Protein AF-A0A2N5GFF9-F1 (afdb_monomer_lite)

Secondary structure (DSSP, 8-state):
-HHHHHHHHHH-HHHHHHHHHHHHHHHHHHH-----THHHHHHHHHHHHHHHHTTTPPBPHHHHHHHHHHHHHHHHTT-HHHHHHHHHHHHTT-B----

Radius of gyration: 12.47 Å; chains: 1; bounding box: 37×24×24 Å

Foldseek 3Di:
DLLVLLVCCQPPVVPRVQVSLVVNLVCCVVPNDPPDDNSLVSLLNSLVVVCVVCVPAADEPVSLVSLLSVLVVSVVVVDPSSVVSNVCSVVSPRYPPPD

Sequence (99 aa):
MAVYISSLIYHFPDGFFEDGILIISNILKTKGSILSGNTVFYLEIAFQKHLMKNNNMFISKDLYKNYLFLLDELVLKGSCRSYYVREYLIKSKKISQAH

pLDDT: mean 86.3, std 11.03, range [35.78, 94.88]

Organism: NCBI:txid1403243

Structure (mmCIF, N/CA/C/O backbone):
data_AF-A0A2N5GFF9-F1
#
_entry.id   AF-A0A2N5GFF9-F1
#
loop_
_atom_site.group_PDB
_atom_site.id
_atom_site.type_symbol
_atom_site.label_atom_id
_atom_site.label_alt_id
_atom_site.label_comp_id
_atom_site.label_asym_id
_atom_site.label_entity_id
_atom_site.label_seq_id
_atom_site.pdbx_PDB_ins_code
_atom_site.Cartn_x
_atom_site.Cartn_y
_atom_site.Cartn_z
_atom_site.occupancy
_atom_site.B_iso_or_equiv
_atom_site.auth_seq_id
_atom_site.auth_comp_id
_atom_site.auth_asym_id
_atom_site.auth_atom_id
_atom_site.pdbx_PDB_model_num
ATOM 1 N N . MET A 1 1 ? 11.422 -9.802 -7.729 1.00 73.00 1 MET A N 1
ATOM 2 C CA . MET A 1 1 ? 10.042 -10.317 -7.559 1.00 73.00 1 MET A CA 1
ATOM 3 C C . MET A 1 1 ? 9.064 -9.202 -7.180 1.00 73.00 1 MET A C 1
ATOM 5 O O . MET A 1 1 ? 8.145 -8.978 -7.949 1.00 73.00 1 MET A O 1
ATOM 9 N N . ALA A 1 2 ? 9.295 -8.430 -6.107 1.00 81.06 2 ALA A N 1
ATOM 10 C CA . ALA A 1 2 ? 8.427 -7.299 -5.726 1.00 81.06 2 ALA A CA 1
ATOM 11 C C . ALA A 1 2 ? 8.264 -6.214 -6.817 1.00 81.06 2 ALA A C 1
ATOM 13 O O . ALA A 1 2 ? 7.156 -5.741 -7.052 1.00 81.06 2 ALA A O 1
ATOM 14 N N . VAL A 1 3 ? 9.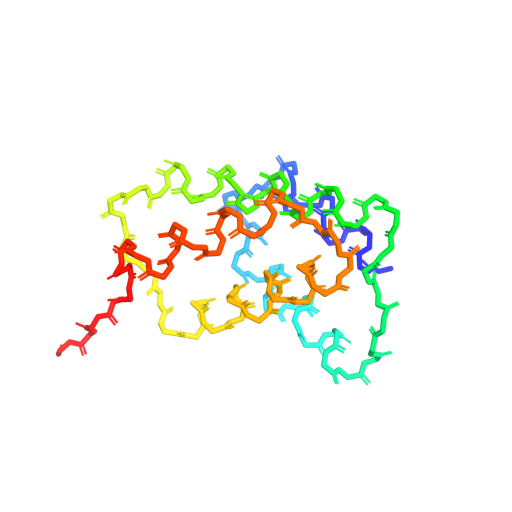339 -5.884 -7.545 1.00 84.44 3 VAL A N 1
ATOM 15 C CA . VAL A 1 3 ? 9.295 -4.943 -8.685 1.00 84.44 3 VAL A CA 1
ATOM 16 C C . VAL A 1 3 ? 8.332 -5.418 -9.784 1.00 84.44 3 VAL A C 1
ATOM 18 O O . VAL A 1 3 ? 7.543 -4.634 -10.293 1.00 84.44 3 VAL A O 1
ATOM 21 N N . TYR A 1 4 ? 8.352 -6.710 -10.126 1.00 88.31 4 TYR A N 1
ATOM 22 C CA . TYR A 1 4 ? 7.479 -7.263 -11.167 1.00 88.31 4 TYR A CA 1
ATOM 23 C C . TYR A 1 4 ? 6.009 -7.224 -10.748 1.00 88.31 4 TYR A C 1
ATOM 25 O O . TYR A 1 4 ? 5.162 -6.786 -11.517 1.00 88.31 4 TYR A O 1
ATOM 33 N N . ILE A 1 5 ? 5.712 -7.621 -9.508 1.00 89.38 5 ILE A N 1
ATOM 34 C CA . ILE A 1 5 ? 4.337 -7.621 -8.996 1.00 89.38 5 ILE A CA 1
ATOM 35 C C . ILE A 1 5 ? 3.812 -6.186 -8.897 1.00 89.38 5 ILE A C 1
ATOM 37 O O . ILE A 1 5 ? 2.720 -5.904 -9.370 1.00 89.38 5 ILE A O 1
ATOM 41 N N . SER A 1 6 ? 4.602 -5.251 -8.361 1.00 89.25 6 SER A N 1
ATOM 42 C CA . SER A 1 6 ? 4.200 -3.838 -8.290 1.00 89.25 6 SER A CA 1
ATOM 43 C C . SER A 1 6 ? 3.983 -3.218 -9.676 1.00 89.25 6 SER A C 1
ATOM 45 O O . SER A 1 6 ? 3.027 -2.469 -9.857 1.00 89.25 6 SER A O 1
ATOM 47 N N . SER A 1 7 ? 4.787 -3.590 -10.676 1.00 91.88 7 SER A N 1
ATOM 48 C CA . SER A 1 7 ? 4.570 -3.192 -12.071 1.00 91.88 7 SER A CA 1
ATOM 49 C C . SER A 1 7 ? 3.257 -3.750 -12.642 1.00 91.88 7 SER A C 1
ATOM 51 O O . SER A 1 7 ? 2.507 -3.007 -13.276 1.00 91.88 7 SER A O 1
ATOM 53 N N . LEU A 1 8 ? 2.916 -5.015 -12.362 1.00 92.50 8 LEU A N 1
ATOM 54 C CA . LEU A 1 8 ? 1.630 -5.599 -12.766 1.00 92.50 8 LEU A CA 1
ATOM 55 C C . LEU A 1 8 ? 0.446 -4.876 -12.119 1.00 92.50 8 LEU A C 1
ATOM 57 O O . LEU A 1 8 ? -0.492 -4.511 -12.820 1.00 92.50 8 LEU A O 1
ATOM 61 N N . ILE A 1 9 ? 0.519 -4.598 -10.814 1.00 92.44 9 ILE A N 1
ATOM 62 C CA . ILE A 1 9 ? -0.501 -3.818 -10.096 1.00 92.44 9 ILE A CA 1
ATOM 63 C C . ILE A 1 9 ? -0.654 -2.423 -10.730 1.00 92.44 9 ILE A C 1
ATOM 65 O O . ILE A 1 9 ? -1.765 -1.912 -10.861 1.00 92.44 9 ILE A O 1
ATOM 69 N N . TYR A 1 10 ? 0.454 -1.798 -11.136 1.00 93.38 10 TYR A N 1
ATOM 70 C CA . TYR A 1 10 ? 0.453 -0.472 -11.750 1.00 93.38 10 TYR A CA 1
ATOM 71 C C . TYR A 1 10 ? -0.198 -0.448 -13.141 1.00 93.38 10 TYR A C 1
ATOM 73 O O . TYR A 1 10 ? -0.977 0.466 -13.431 1.00 93.38 10 TYR A O 1
ATOM 81 N N . HIS A 1 11 ? 0.137 -1.412 -14.003 1.00 92.00 11 HIS A N 1
ATOM 82 C CA . HIS A 1 11 ? -0.337 -1.450 -15.391 1.00 92.00 11 HIS A CA 1
ATOM 83 C C . HIS A 1 11 ? -1.716 -2.104 -15.539 1.00 92.00 11 HIS A C 1
ATOM 85 O O . HIS A 1 11 ? -2.495 -1.673 -16.387 1.00 92.00 11 HIS A O 1
ATOM 91 N N . PHE A 1 12 ? -2.035 -3.097 -14.707 1.00 91.06 12 PHE A N 1
ATOM 92 C CA . PHE A 1 12 ? -3.245 -3.919 -14.805 1.00 91.06 12 PHE A CA 1
ATOM 93 C C . PHE A 1 12 ? -3.978 -4.023 -13.452 1.00 91.06 12 PHE A C 1
ATOM 95 O O . PHE A 1 12 ? -4.147 -5.121 -12.913 1.00 91.06 12 PHE A O 1
ATOM 102 N N . PRO A 1 13 ? -4.434 -2.896 -12.874 1.00 86.50 13 PRO A N 1
ATOM 103 C CA . PRO A 1 13 ? -4.998 -2.880 -11.525 1.00 86.50 13 PRO A CA 1
ATOM 104 C C . PRO A 1 13 ? -6.265 -3.736 -11.386 1.00 86.50 13 PRO A C 1
ATOM 106 O O . PRO A 1 13 ? -6.444 -4.385 -10.363 1.00 86.50 13 PRO A O 1
ATOM 109 N N . ASP A 1 14 ? -7.111 -3.800 -12.414 1.00 85.38 14 ASP A N 1
ATOM 110 C CA . ASP A 1 14 ? -8.426 -4.452 -12.325 1.00 85.38 14 ASP A CA 1
ATOM 111 C C . ASP A 1 14 ? -8.362 -5.969 -12.101 1.00 85.38 14 ASP A C 1
ATOM 113 O O . ASP A 1 14 ? -9.313 -6.542 -11.581 1.00 85.38 14 ASP A O 1
ATOM 117 N N . GLY A 1 15 ? -7.248 -6.611 -12.466 1.00 85.19 15 GLY A N 1
ATOM 118 C CA . GLY A 1 15 ? -7.048 -8.051 -12.270 1.00 85.19 15 GLY A CA 1
ATOM 119 C C . GLY A 1 15 ? -6.012 -8.413 -11.209 1.00 85.19 15 GLY A C 1
ATOM 120 O O . GLY A 1 15 ? -6.025 -9.532 -10.716 1.00 85.19 15 GLY A O 1
ATOM 121 N N . PHE A 1 16 ? -5.103 -7.496 -10.858 1.00 89.06 16 PHE A N 1
ATOM 122 C CA . PHE A 1 16 ? -3.929 -7.830 -10.041 1.00 89.06 16 PHE A CA 1
ATOM 123 C C . PHE A 1 16 ? -3.830 -7.056 -8.729 1.00 89.06 16 PHE A C 1
ATOM 125 O O . PHE A 1 16 ? -2.923 -7.329 -7.945 1.00 89.06 16 PHE A O 1
ATOM 132 N N . PHE A 1 17 ? -4.707 -6.083 -8.469 1.00 89.75 17 PHE A N 1
ATOM 133 C CA . PHE A 1 17 ? -4.547 -5.215 -7.304 1.00 89.75 17 PHE A CA 1
ATOM 134 C C . PHE A 1 17 ? -4.702 -5.957 -5.975 1.00 89.75 17 PHE A C 1
ATOM 136 O O . PHE A 1 17 ? -3.822 -5.847 -5.121 1.00 89.75 17 PHE A O 1
ATOM 143 N N . GLU A 1 18 ? -5.778 -6.726 -5.799 1.00 90.38 18 GLU A N 1
ATOM 144 C CA . GLU A 1 18 ? -6.053 -7.405 -4.526 1.00 90.38 18 GLU A CA 1
ATOM 145 C C . GLU A 1 18 ? -5.001 -8.478 -4.215 1.00 90.38 18 GLU A C 1
ATOM 147 O O . GLU A 1 18 ? -4.315 -8.403 -3.189 1.00 90.38 18 GLU A O 1
ATOM 152 N N . ASP A 1 19 ? -4.802 -9.416 -5.143 1.00 91.44 19 ASP A N 1
ATOM 153 C CA . ASP A 1 19 ? -3.813 -10.490 -5.009 1.00 91.44 19 ASP A CA 1
ATOM 154 C C . ASP A 1 19 ? -2.390 -9.938 -4.920 1.00 91.44 19 ASP A C 1
ATOM 156 O O . ASP A 1 19 ? -1.577 -10.383 -4.107 1.00 91.44 19 ASP A O 1
ATOM 160 N N . GLY A 1 20 ? -2.080 -8.918 -5.719 1.00 92.25 20 GLY A N 1
ATOM 161 C CA . GLY A 1 20 ? -0.775 -8.276 -5.722 1.00 92.25 20 GLY A CA 1
ATOM 162 C C . GLY A 1 20 ? -0.451 -7.614 -4.384 1.00 92.25 20 GLY A C 1
ATOM 163 O O . GLY A 1 20 ? 0.659 -7.789 -3.874 1.00 92.25 20 GLY A O 1
ATOM 164 N N . ILE A 1 21 ? -1.408 -6.906 -3.772 1.00 92.56 21 ILE A N 1
ATOM 165 C CA . ILE A 1 21 ? -1.254 -6.345 -2.421 1.00 92.56 21 ILE A CA 1
ATOM 166 C C . ILE A 1 21 ? -1.031 -7.448 -1.398 1.00 92.56 21 ILE A C 1
ATOM 168 O O . ILE A 1 21 ? -0.129 -7.333 -0.563 1.00 92.56 21 ILE A O 1
ATOM 172 N N . LEU A 1 22 ? -1.823 -8.519 -1.456 1.00 93.25 22 LEU A N 1
ATOM 173 C CA . LEU A 1 22 ? -1.685 -9.637 -0.532 1.00 93.25 22 LEU A CA 1
ATOM 174 C C . LEU A 1 22 ? -0.279 -10.242 -0.628 1.00 93.25 22 LEU A C 1
ATOM 176 O O . LEU A 1 22 ? 0.413 -10.346 0.387 1.00 93.25 22 LEU A O 1
ATOM 180 N N . ILE A 1 23 ? 0.185 -10.548 -1.841 1.00 92.81 23 ILE A N 1
ATOM 181 C CA . ILE A 1 23 ? 1.507 -11.134 -2.074 1.00 92.81 23 ILE A CA 1
ATOM 182 C C . ILE A 1 23 ? 2.616 -10.184 -1.610 1.00 92.81 23 ILE A C 1
ATOM 184 O O . ILE A 1 23 ? 3.503 -10.604 -0.867 1.00 92.81 23 ILE A O 1
ATOM 188 N N . ILE A 1 24 ? 2.577 -8.905 -1.995 1.00 92.94 24 ILE A N 1
ATOM 189 C CA . ILE A 1 24 ? 3.614 -7.935 -1.606 1.0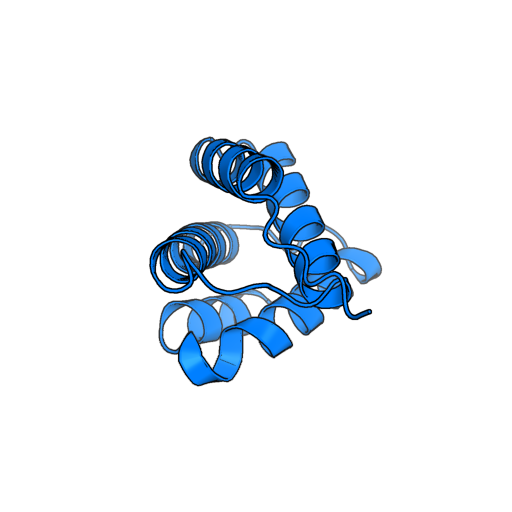0 92.94 24 ILE A CA 1
ATOM 190 C C . ILE A 1 24 ? 3.635 -7.741 -0.091 1.00 92.94 24 ILE A C 1
ATOM 192 O O . ILE A 1 24 ? 4.715 -7.741 0.497 1.00 92.94 24 ILE A O 1
ATOM 196 N N . SER A 1 25 ? 2.472 -7.634 0.556 1.00 93.12 25 SER A N 1
ATOM 197 C CA . SER A 1 25 ? 2.391 -7.510 2.015 1.00 93.12 25 SER A CA 1
ATOM 198 C C . SER A 1 25 ? 2.991 -8.726 2.719 1.00 93.12 25 SER A C 1
ATOM 200 O O . SER A 1 25 ? 3.729 -8.566 3.689 1.00 93.12 25 SER A O 1
ATOM 202 N N . ASN A 1 26 ? 2.754 -9.934 2.204 1.00 92.19 26 ASN A N 1
ATOM 203 C CA . ASN A 1 26 ? 3.309 -11.154 2.774 1.00 92.19 26 ASN A CA 1
ATOM 204 C C . ASN A 1 26 ? 4.830 -11.235 2.569 1.00 92.19 26 ASN A C 1
ATOM 206 O O . ASN A 1 26 ? 5.573 -11.570 3.492 1.00 92.19 26 ASN A O 1
ATOM 210 N N . ILE A 1 27 ? 5.323 -10.863 1.383 1.00 90.56 27 ILE A N 1
ATOM 211 C CA . ILE A 1 27 ? 6.765 -10.800 1.114 1.00 90.56 27 ILE A CA 1
ATOM 212 C C . ILE A 1 27 ? 7.436 -9.769 2.029 1.00 90.56 27 ILE A C 1
ATOM 214 O O . ILE A 1 27 ? 8.489 -10.062 2.586 1.00 90.56 27 ILE A O 1
ATOM 218 N N . LEU A 1 28 ? 6.842 -8.589 2.214 1.00 90.06 28 LEU A N 1
ATOM 219 C CA . LEU A 1 28 ? 7.398 -7.542 3.074 1.00 90.06 28 LEU A CA 1
ATOM 220 C C . LEU A 1 28 ? 7.455 -7.988 4.542 1.00 90.06 28 LEU A C 1
ATOM 222 O O . LEU A 1 28 ? 8.492 -7.832 5.180 1.00 90.06 28 LEU A O 1
ATOM 226 N N . LYS A 1 29 ? 6.390 -8.623 5.051 1.00 89.88 29 LYS A N 1
ATOM 227 C CA . LYS A 1 29 ? 6.340 -9.174 6.420 1.00 89.88 29 LYS A CA 1
ATOM 228 C C . LYS A 1 29 ? 7.370 -10.282 6.661 1.00 89.88 29 LYS A C 1
ATOM 230 O O . LYS A 1 29 ? 7.870 -10.409 7.770 1.00 89.88 29 LYS A O 1
ATOM 235 N N . THR A 1 30 ? 7.675 -11.090 5.643 1.00 88.50 30 THR A N 1
ATOM 236 C CA . THR A 1 30 ? 8.578 -12.250 5.774 1.00 88.50 30 THR A CA 1
ATOM 237 C C . THR A 1 30 ? 10.038 -11.930 5.470 1.00 88.50 30 THR A C 1
ATOM 239 O O . THR A 1 30 ? 10.927 -12.474 6.119 1.00 88.50 30 THR A O 1
ATOM 242 N N . LYS A 1 31 ? 10.307 -11.076 4.476 1.00 81.88 31 LYS A N 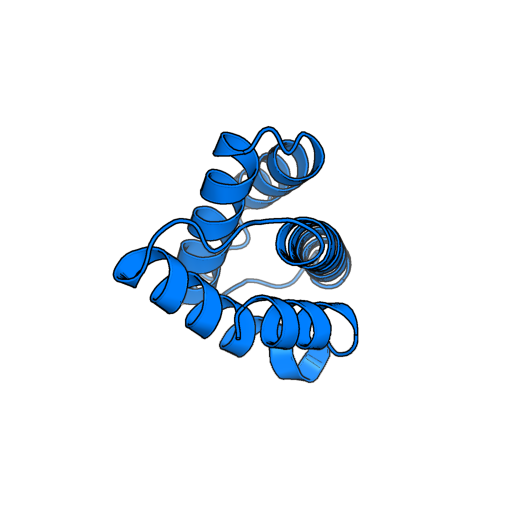1
ATOM 243 C CA . LYS A 1 31 ? 11.660 -10.790 3.966 1.00 81.88 31 LYS A CA 1
ATOM 244 C C . LYS A 1 31 ? 12.168 -9.382 4.291 1.00 81.88 31 LYS A C 1
ATOM 246 O O . LYS A 1 31 ? 13.333 -9.098 4.025 1.00 81.88 31 LYS A O 1
ATOM 251 N N . GLY A 1 32 ? 11.338 -8.496 4.842 1.00 76.75 32 GLY A N 1
ATOM 252 C CA . GLY A 1 32 ? 11.718 -7.109 5.115 1.00 76.75 32 GLY A CA 1
ATOM 253 C C . GLY A 1 32 ? 11.878 -6.265 3.843 1.00 76.75 32 GLY A C 1
ATOM 254 O O . GLY A 1 32 ? 11.192 -6.497 2.850 1.00 76.75 32 GLY A O 1
ATOM 255 N N . SER A 1 33 ? 12.764 -5.258 3.888 1.00 69.19 33 SER A N 1
ATOM 256 C CA . SER A 1 33 ? 12.852 -4.093 2.979 1.00 69.19 33 SER A CA 1
ATOM 257 C C . SER A 1 33 ? 12.931 -4.404 1.468 1.00 69.19 33 SER A C 1
ATOM 259 O O . SER A 1 33 ? 13.972 -4.238 0.836 1.00 69.19 33 SER A O 1
ATOM 261 N N . ILE A 1 34 ? 11.795 -4.746 0.860 1.00 77.44 34 ILE A N 1
ATOM 262 C CA . ILE A 1 34 ? 11.598 -4.858 -0.598 1.00 77.44 34 ILE A CA 1
ATOM 263 C C . ILE A 1 34 ? 11.111 -3.553 -1.249 1.00 77.44 34 ILE A C 1
ATOM 265 O O . ILE A 1 34 ? 11.005 -3.470 -2.473 1.00 77.44 34 ILE A O 1
ATOM 269 N N . LEU A 1 35 ? 10.805 -2.536 -0.441 1.00 79.62 35 LEU A N 1
ATOM 270 C CA . LEU A 1 35 ? 10.346 -1.228 -0.900 1.00 79.62 35 LEU A CA 1
ATOM 271 C C . LEU A 1 35 ? 11.544 -0.359 -1.296 1.00 79.62 35 LEU A C 1
ATOM 273 O O . LEU A 1 35 ? 12.070 0.410 -0.491 1.00 79.62 35 LEU A O 1
ATOM 277 N N . SER A 1 36 ? 11.991 -0.509 -2.541 1.00 80.94 36 SER A N 1
ATOM 278 C CA . SER A 1 36 ? 13.041 0.318 -3.137 1.00 80.94 36 SER A CA 1
ATOM 279 C C . SER A 1 36 ? 12.772 0.622 -4.613 1.00 80.94 36 SER A C 1
ATOM 281 O O . SER A 1 36 ? 12.067 -0.123 -5.309 1.00 80.94 36 SER A O 1
ATOM 283 N N . GLY A 1 37 ? 13.340 1.740 -5.079 1.00 83.75 37 GLY A N 1
ATOM 284 C CA . GLY A 1 37 ? 13.296 2.183 -6.472 1.00 83.75 37 GLY A CA 1
ATOM 285 C C . GLY A 1 37 ? 11.881 2.189 -7.053 1.00 83.75 37 GLY A C 1
ATOM 286 O O . GLY A 1 37 ? 10.939 2.694 -6.441 1.00 83.75 37 GLY A O 1
ATOM 287 N N . ASN A 1 38 ? 11.727 1.564 -8.221 1.00 88.00 38 ASN A N 1
ATOM 288 C CA . ASN A 1 38 ? 10.467 1.536 -8.965 1.00 88.00 38 ASN A CA 1
ATOM 289 C C . ASN A 1 38 ? 9.315 0.860 -8.205 1.00 88.00 38 ASN A C 1
ATOM 291 O O . ASN A 1 38 ? 8.163 1.189 -8.459 1.00 88.00 38 ASN A O 1
ATOM 295 N N . THR A 1 39 ? 9.595 -0.038 -7.251 1.00 89.12 39 THR A N 1
ATOM 296 C CA . THR A 1 39 ? 8.547 -0.710 -6.459 1.00 89.12 39 THR A CA 1
ATOM 297 C C . THR A 1 39 ? 7.718 0.298 -5.668 1.00 89.12 39 THR A C 1
ATOM 299 O O . THR A 1 39 ? 6.494 0.211 -5.649 1.00 89.12 39 THR A O 1
ATOM 302 N N . VAL A 1 40 ? 8.390 1.270 -5.041 1.00 91.06 40 VAL A N 1
ATOM 303 C CA . VAL A 1 40 ? 7.751 2.342 -4.262 1.00 91.06 40 VAL A CA 1
ATOM 304 C C . VAL A 1 40 ? 6.868 3.173 -5.182 1.00 91.06 40 VAL A C 1
ATOM 306 O O . VAL A 1 40 ? 5.672 3.298 -4.939 1.00 91.06 40 VAL A O 1
ATOM 309 N N . PHE A 1 41 ? 7.440 3.642 -6.292 1.00 91.44 41 PHE A N 1
ATOM 310 C CA . PHE A 1 41 ? 6.728 4.448 -7.277 1.00 91.44 41 PHE A CA 1
ATOM 311 C C . PHE A 1 41 ? 5.488 3.731 -7.837 1.00 91.44 41 PHE A C 1
ATOM 313 O O . PHE A 1 41 ? 4.398 4.299 -7.883 1.00 91.44 41 PHE A O 1
ATOM 320 N N . TYR A 1 42 ? 5.619 2.465 -8.236 1.00 93.69 42 TYR A N 1
ATOM 321 C CA . TYR A 1 42 ? 4.498 1.707 -8.786 1.00 93.69 42 TYR A CA 1
ATOM 322 C C . TYR A 1 42 ? 3.369 1.525 -7.771 1.00 93.69 42 TYR A C 1
ATOM 324 O O . TYR A 1 42 ? 2.205 1.728 -8.125 1.00 93.69 42 TYR A O 1
ATOM 332 N N . LEU A 1 43 ? 3.698 1.211 -6.515 1.00 93.25 43 LEU A N 1
ATOM 333 C CA . LEU A 1 43 ? 2.703 1.055 -5.454 1.00 93.25 43 LEU A CA 1
ATOM 334 C C . LEU A 1 43 ? 2.004 2.373 -5.127 1.00 93.25 43 LEU A C 1
ATOM 336 O O . LEU A 1 43 ? 0.779 2.407 -5.077 1.00 93.25 43 LEU A O 1
ATOM 340 N N . GLU A 1 44 ? 2.746 3.469 -4.989 1.00 92.88 44 GLU A N 1
ATOM 341 C CA . GLU A 1 44 ? 2.185 4.801 -4.735 1.00 92.88 44 GLU A CA 1
ATOM 342 C C . GLU A 1 44 ? 1.138 5.210 -5.776 1.00 92.88 44 GLU A C 1
ATOM 344 O O . GLU A 1 44 ? 0.057 5.712 -5.443 1.00 92.88 44 GLU A O 1
ATOM 349 N N . 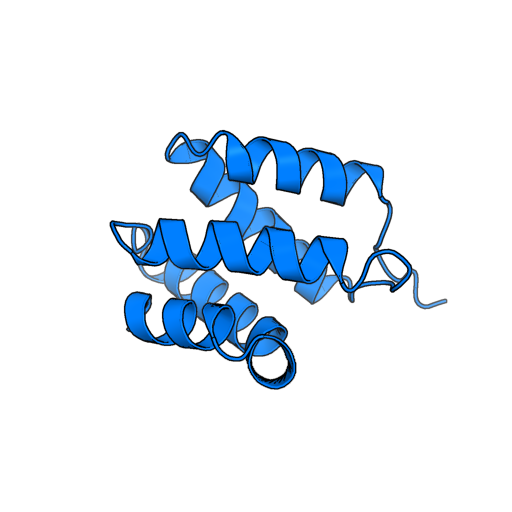ILE A 1 45 ? 1.459 5.019 -7.058 1.00 92.94 45 ILE A N 1
ATOM 350 C CA . ILE A 1 45 ? 0.546 5.384 -8.138 1.00 92.94 45 ILE A CA 1
ATOM 351 C C . ILE A 1 45 ? -0.639 4.423 -8.184 1.00 92.94 45 ILE A C 1
ATOM 353 O O . ILE A 1 45 ? -1.776 4.880 -8.328 1.00 92.94 45 ILE A O 1
ATOM 357 N N . ALA A 1 46 ? -0.398 3.118 -8.056 1.00 92.75 46 ALA A N 1
ATOM 358 C CA . ALA A 1 46 ? -1.459 2.123 -8.080 1.00 92.75 46 ALA A CA 1
ATOM 359 C C . ALA A 1 46 ? -2.464 2.331 -6.944 1.00 92.75 46 ALA A C 1
ATOM 361 O O . ALA A 1 46 ? -3.670 2.320 -7.179 1.00 92.75 46 ALA A O 1
ATOM 362 N N . PHE A 1 47 ? -1.973 2.580 -5.731 1.00 92.62 47 PHE A N 1
ATOM 363 C CA . PHE A 1 47 ? -2.793 2.837 -4.555 1.00 92.62 47 PHE A CA 1
ATOM 364 C C . PHE A 1 47 ? -3.688 4.054 -4.757 1.00 92.62 47 PHE A C 1
ATOM 366 O O . PHE A 1 47 ? -4.915 3.953 -4.659 1.00 92.62 47 PHE A O 1
ATOM 373 N N . GLN A 1 48 ? -3.108 5.185 -5.158 1.00 92.06 48 GLN A N 1
ATOM 374 C CA . GLN A 1 48 ? -3.913 6.366 -5.439 1.00 92.06 48 GLN A CA 1
ATOM 375 C C . GLN A 1 48 ? -4.968 6.103 -6.524 1.00 92.06 48 GLN A C 1
ATOM 377 O O . GLN A 1 48 ? -6.134 6.446 -6.328 1.00 92.06 48 GLN A O 1
ATOM 382 N N . LYS A 1 49 ? -4.589 5.474 -7.645 1.00 90.06 49 LYS A N 1
ATOM 383 C CA . LYS A 1 49 ? -5.520 5.171 -8.745 1.00 90.06 49 LYS A CA 1
ATOM 384 C C . LYS A 1 49 ? -6.672 4.284 -8.282 1.00 90.06 49 LYS A C 1
ATOM 386 O O . LYS A 1 49 ? -7.826 4.602 -8.556 1.00 90.06 49 LYS A O 1
ATOM 391 N N . HIS A 1 50 ? -6.372 3.209 -7.558 1.00 89.62 50 HIS A N 1
ATOM 392 C CA . HIS A 1 50 ? -7.385 2.290 -7.052 1.00 89.62 50 HIS A CA 1
ATOM 393 C C . HIS A 1 50 ? -8.349 2.990 -6.091 1.00 89.62 50 HIS A C 1
ATOM 395 O O . HIS A 1 50 ? -9.562 2.844 -6.208 1.00 89.62 50 HIS A O 1
ATOM 401 N N . LEU A 1 51 ? -7.828 3.798 -5.165 1.00 86.94 51 LEU A N 1
ATOM 402 C CA . LEU A 1 51 ? -8.644 4.511 -4.183 1.00 86.94 51 LEU A CA 1
ATOM 403 C C . LEU A 1 51 ? -9.586 5.534 -4.835 1.00 86.94 51 LEU A C 1
ATOM 405 O O . LEU A 1 51 ? -10.733 5.658 -4.402 1.00 86.94 51 LEU A O 1
ATOM 409 N N . MET A 1 52 ? -9.101 6.238 -5.864 1.00 85.69 52 MET A N 1
ATOM 410 C CA . MET A 1 52 ? -9.884 7.199 -6.646 1.00 85.69 52 MET A CA 1
ATOM 411 C C . MET A 1 52 ? -10.937 6.507 -7.518 1.00 85.69 52 MET A C 1
ATOM 413 O O . MET A 1 52 ? -12.064 6.987 -7.589 1.00 85.69 52 MET A O 1
ATOM 417 N N . LYS A 1 53 ? -10.595 5.380 -8.159 1.00 85.31 53 LYS A N 1
ATOM 418 C CA . LYS A 1 53 ? -11.532 4.601 -8.986 1.00 85.31 53 LYS A CA 1
ATOM 419 C C . LYS A 1 53 ? -12.653 4.000 -8.138 1.00 85.31 53 LYS A C 1
ATOM 421 O O . LYS A 1 53 ? -13.826 4.139 -8.466 1.00 85.31 53 LYS A O 1
ATOM 426 N N . ASN A 1 54 ? -12.296 3.404 -7.007 1.00 78.81 54 ASN A N 1
ATOM 427 C CA . ASN A 1 54 ? -13.222 2.701 -6.125 1.00 78.81 54 ASN A CA 1
ATOM 428 C C . ASN A 1 54 ? -13.724 3.630 -5.018 1.00 78.81 54 ASN A C 1
ATOM 430 O O . ASN A 1 54 ? -13.707 3.277 -3.835 1.00 78.81 54 ASN A O 1
ATOM 434 N N . ASN A 1 55 ? -14.112 4.866 -5.369 1.00 70.62 55 ASN A N 1
ATOM 435 C CA . ASN A 1 55 ? -14.383 5.864 -4.341 1.00 70.62 55 ASN A CA 1
ATOM 436 C C . ASN A 1 55 ? -15.590 5.520 -3.454 1.00 70.62 55 ASN A C 1
ATOM 438 O O . ASN A 1 55 ? -15.557 5.740 -2.248 1.00 70.62 55 ASN A O 1
ATOM 442 N N . ASN A 1 56 ? -16.600 4.890 -4.050 1.00 68.31 56 ASN A N 1
ATOM 443 C CA . ASN A 1 56 ? -17.862 4.552 -3.392 1.00 68.31 56 ASN A CA 1
ATOM 444 C C . ASN A 1 56 ? -17.980 3.060 -3.046 1.00 68.31 56 ASN A C 1
ATOM 446 O O . ASN A 1 56 ? -19.042 2.618 -2.617 1.00 68.31 56 ASN A O 1
ATOM 450 N N . MET A 1 57 ? -16.922 2.272 -3.262 1.00 78.31 57 MET A N 1
ATOM 451 C CA . MET A 1 57 ? -16.937 0.835 -2.989 1.00 78.31 57 MET A CA 1
ATOM 452 C C . MET A 1 57 ? -16.295 0.525 -1.642 1.00 78.31 57 MET A C 1
ATOM 454 O O . MET A 1 57 ? -15.254 1.082 -1.281 1.00 78.31 57 MET A O 1
ATOM 458 N N . PHE A 1 58 ? -16.916 -0.406 -0.924 1.00 81.50 58 PHE A N 1
ATOM 459 C CA . PHE A 1 58 ? -16.338 -0.979 0.277 1.00 81.50 58 PHE A CA 1
ATOM 460 C C . PHE A 1 58 ? -15.249 -1.991 -0.081 1.00 81.50 58 PHE A C 1
ATOM 462 O O . PHE A 1 58 ? -15.362 -2.751 -1.039 1.00 81.50 58 PHE A O 1
ATOM 469 N N . ILE A 1 59 ? -14.197 -1.996 0.725 1.00 84.56 59 ILE A N 1
ATOM 470 C CA . ILE A 1 59 ? -13.061 -2.903 0.653 1.00 84.56 59 ILE A CA 1
ATOM 471 C C . ILE A 1 59 ? -13.229 -3.956 1.754 1.00 84.56 59 ILE A C 1
ATOM 473 O O . ILE A 1 59 ? -13.672 -3.645 2.867 1.00 84.56 59 ILE A O 1
ATOM 477 N N . SER A 1 60 ? -12.874 -5.209 1.463 1.00 86.25 60 SER A N 1
ATOM 478 C CA . SER A 1 60 ? -12.869 -6.272 2.471 1.00 86.25 60 SER A CA 1
ATOM 479 C C . SER A 1 60 ? -11.913 -5.929 3.621 1.00 86.25 60 SER A C 1
ATOM 481 O O . SER A 1 60 ? -10.903 -5.243 3.446 1.00 86.25 60 SER A O 1
ATOM 483 N N . LYS A 1 61 ? -12.212 -6.409 4.832 1.00 87.06 61 LYS A N 1
ATOM 484 C CA . LYS A 1 61 ? -11.398 -6.111 6.022 1.00 87.06 61 LYS A CA 1
ATOM 485 C C . LYS A 1 61 ? -9.938 -6.549 5.857 1.00 87.06 61 LYS A C 1
ATOM 487 O O . LYS A 1 61 ? -9.037 -5.852 6.321 1.00 87.06 61 LYS A O 1
ATOM 492 N N . ASP A 1 62 ? -9.702 -7.677 5.194 1.00 87.88 62 ASP A N 1
ATOM 493 C CA . ASP A 1 62 ? -8.354 -8.207 4.989 1.00 87.88 62 ASP A CA 1
ATOM 494 C C . ASP A 1 62 ? -7.579 -7.421 3.934 1.00 87.88 62 ASP A C 1
ATOM 496 O O . ASP A 1 62 ? -6.413 -7.081 4.161 1.00 87.88 62 ASP A O 1
ATOM 500 N N . LEU A 1 63 ? -8.234 -7.033 2.834 1.00 88.50 63 LEU A N 1
ATOM 501 C CA . LEU A 1 63 ? -7.614 -6.155 1.847 1.00 88.50 63 LEU A CA 1
ATOM 502 C C . LEU A 1 63 ? -7.296 -4.791 2.467 1.00 88.50 63 LEU A C 1
ATOM 504 O O . LEU A 1 63 ? -6.187 -4.294 2.293 1.00 88.50 63 LEU A O 1
ATOM 508 N N . TYR A 1 64 ? -8.209 -4.231 3.268 1.00 90.88 64 TYR A N 1
ATOM 509 C CA . TYR A 1 64 ? -7.981 -2.978 3.991 1.00 90.88 64 TYR A CA 1
ATOM 510 C C . TYR A 1 64 ? -6.740 -3.057 4.889 1.00 90.88 64 TYR A C 1
ATOM 512 O O . TYR A 1 64 ? -5.905 -2.158 4.856 1.00 90.88 64 TYR A O 1
ATOM 520 N N . LYS A 1 65 ? -6.578 -4.139 5.663 1.00 92.31 65 LYS A N 1
ATOM 521 C CA . LYS A 1 65 ? -5.411 -4.325 6.542 1.00 92.31 65 LYS A CA 1
ATOM 522 C C . LYS A 1 65 ? -4.100 -4.394 5.765 1.00 92.31 65 LYS A C 1
ATOM 524 O O . LYS A 1 65 ? -3.130 -3.755 6.161 1.00 92.31 65 LYS A O 1
ATOM 529 N N . ASN A 1 66 ? -4.054 -5.173 4.684 1.00 93.06 66 ASN A N 1
ATOM 530 C CA . ASN A 1 66 ? -2.835 -5.302 3.882 1.00 93.06 66 ASN A CA 1
ATOM 531 C C . ASN A 1 66 ? -2.507 -4.003 3.147 1.00 93.06 66 ASN A C 1
ATOM 533 O O . ASN A 1 66 ? -1.343 -3.619 3.069 1.00 93.06 66 ASN A O 1
ATOM 537 N N . TYR A 1 67 ? -3.529 -3.299 2.670 1.00 92.19 67 TYR A N 1
ATOM 538 C CA . TYR A 1 67 ? -3.378 -1.999 2.040 1.00 92.19 67 TYR A CA 1
ATOM 539 C C . TYR A 1 67 ? -2.844 -0.961 3.042 1.00 92.19 67 TYR A C 1
ATOM 541 O O . TYR A 1 67 ? -1.832 -0.312 2.778 1.00 92.19 67 TYR A O 1
ATOM 549 N N . LEU A 1 68 ? -3.450 -0.860 4.228 1.00 93.56 68 LEU A N 1
ATOM 550 C CA . LEU A 1 68 ? -2.997 0.053 5.276 1.00 93.56 68 LEU A CA 1
ATOM 551 C C . LEU A 1 68 ? -1.546 -0.230 5.688 1.00 93.56 68 LEU A C 1
ATOM 553 O O . LEU A 1 68 ? -0.734 0.688 5.713 1.00 93.56 68 LEU A O 1
ATOM 557 N N . PHE A 1 69 ? 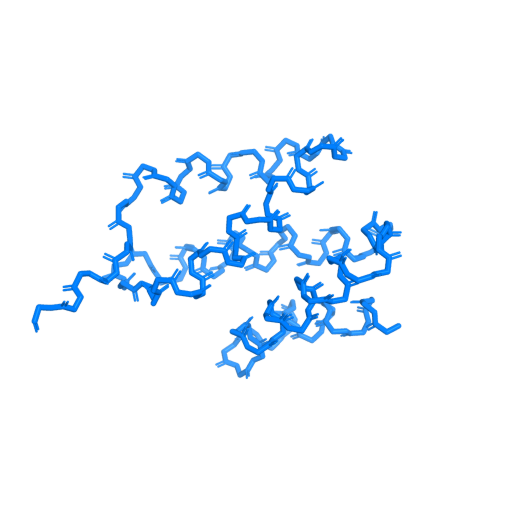-1.207 -1.504 5.903 1.00 94.62 69 PHE A N 1
ATOM 558 C CA . PHE A 1 69 ? 0.156 -1.931 6.217 1.00 94.62 69 PHE A CA 1
ATOM 559 C C . PHE A 1 69 ? 1.170 -1.474 5.158 1.00 94.62 69 PHE A C 1
ATOM 561 O O . PHE A 1 69 ? 2.201 -0.903 5.497 1.00 94.62 69 PHE A O 1
ATOM 568 N N . LEU A 1 70 ? 0.878 -1.677 3.869 1.00 94.06 70 LEU A N 1
ATOM 569 C CA . LEU A 1 70 ? 1.785 -1.252 2.800 1.00 94.06 70 LEU A CA 1
ATOM 570 C C . LEU A 1 70 ? 1.922 0.272 2.720 1.00 94.06 70 LEU A C 1
ATOM 572 O O . LEU A 1 70 ? 3.012 0.768 2.444 1.00 94.06 70 LEU A O 1
ATOM 576 N N . LEU A 1 71 ? 0.844 1.019 2.964 1.00 94.50 71 LEU A N 1
ATOM 577 C CA . LEU A 1 71 ? 0.898 2.479 3.011 1.00 94.50 71 LEU A CA 1
ATOM 578 C C . LEU A 1 71 ? 1.758 2.980 4.173 1.00 94.50 71 LEU A C 1
ATOM 580 O O . LEU A 1 71 ? 2.550 3.896 3.968 1.00 94.50 71 LEU A O 1
ATOM 584 N N . ASP A 1 72 ? 1.650 2.378 5.356 1.00 94.81 72 ASP A N 1
ATOM 585 C CA . ASP A 1 72 ? 2.497 2.732 6.499 1.00 94.81 72 ASP A CA 1
ATOM 586 C C . ASP A 1 72 ? 3.976 2.472 6.215 1.00 94.81 72 ASP A C 1
ATOM 588 O O . ASP A 1 72 ? 4.814 3.342 6.448 1.00 94.81 72 ASP A O 1
ATOM 592 N N . GLU A 1 73 ? 4.298 1.332 5.610 1.00 93.56 73 GLU A N 1
ATOM 593 C CA . GLU A 1 73 ? 5.669 0.999 5.221 1.00 93.56 73 GLU A CA 1
ATOM 594 C C . GLU A 1 73 ? 6.240 1.981 4.183 1.00 93.56 73 GLU A C 1
ATOM 596 O O . GLU A 1 73 ? 7.404 2.379 4.264 1.00 93.56 73 GLU A O 1
ATOM 601 N N . LEU A 1 74 ? 5.423 2.448 3.233 1.00 92.94 74 LEU A N 1
ATOM 602 C CA . LEU A 1 74 ? 5.826 3.493 2.284 1.00 92.94 74 LEU A CA 1
ATOM 603 C C . LEU A 1 74 ? 6.014 4.857 2.970 1.00 92.94 74 LEU A C 1
ATOM 605 O O . LEU A 1 74 ? 6.922 5.611 2.611 1.00 92.94 74 LEU A O 1
ATOM 609 N N . VAL A 1 75 ? 5.194 5.179 3.973 1.00 94.25 75 VAL A N 1
ATOM 610 C CA . VAL A 1 75 ? 5.336 6.409 4.769 1.00 94.25 75 VAL A CA 1
ATOM 611 C C . VAL A 1 75 ? 6.618 6.389 5.593 1.00 94.25 75 VAL A C 1
ATOM 613 O O . VAL A 1 75 ? 7.326 7.394 5.619 1.00 94.25 75 VAL A O 1
ATOM 616 N N . LEU A 1 76 ? 6.977 5.250 6.190 1.00 91.56 76 LEU A N 1
ATOM 617 C CA . LEU A 1 76 ? 8.251 5.082 6.899 1.00 91.56 76 LEU A CA 1
ATOM 618 C C . LEU A 1 76 ? 9.467 5.293 5.982 1.00 91.56 76 LEU A C 1
ATOM 620 O O . LEU A 1 76 ? 10.535 5.682 6.450 1.00 91.56 76 LEU A O 1
ATOM 624 N N . LYS A 1 77 ? 9.309 5.089 4.668 1.00 88.69 77 LYS A N 1
ATOM 625 C CA . LYS A 1 77 ? 10.326 5.393 3.647 1.00 88.69 77 LYS A CA 1
ATOM 626 C C . LYS A 1 77 ? 10.302 6.848 3.154 1.00 88.69 77 LYS A C 1
ATOM 628 O O . LYS A 1 77 ? 11.080 7.189 2.268 1.00 88.69 77 LYS A O 1
ATOM 633 N N . GLY A 1 78 ? 9.450 7.705 3.717 1.00 88.75 78 GLY A N 1
ATOM 634 C CA . GLY A 1 78 ? 9.380 9.133 3.394 1.00 88.75 78 GLY A CA 1
ATOM 635 C C . GLY A 1 78 ? 8.408 9.493 2.268 1.00 88.75 78 GLY A C 1
ATOM 636 O O . GLY A 1 78 ? 8.481 10.594 1.726 1.00 88.75 78 GLY A O 1
ATOM 637 N N . SER A 1 79 ? 7.486 8.599 1.895 1.00 91.44 79 SER A N 1
ATOM 638 C CA . SER A 1 79 ? 6.497 8.896 0.855 1.00 91.44 79 SER A CA 1
ATOM 639 C C . SER A 1 79 ? 5.384 9.826 1.356 1.00 91.44 79 SER A C 1
ATOM 641 O O . SER A 1 79 ? 4.406 9.387 1.968 1.00 91.44 79 SER A O 1
ATOM 643 N N . CYS A 1 80 ? 5.471 11.117 1.017 1.00 93.00 80 CYS A N 1
ATOM 644 C CA . CYS A 1 80 ? 4.391 12.080 1.270 1.00 93.00 80 CYS A CA 1
ATOM 645 C C . CYS A 1 80 ? 3.087 11.680 0.562 1.00 93.00 80 CYS A C 1
ATOM 647 O O . CYS A 1 80 ? 1.997 11.834 1.106 1.00 93.00 80 CYS A O 1
ATOM 649 N N . ARG A 1 81 ? 3.182 11.132 -0.655 1.00 93.19 81 ARG A N 1
ATOM 650 C CA . ARG A 1 81 ? 2.013 10.682 -1.420 1.00 93.19 81 ARG A CA 1
ATOM 651 C C . ARG A 1 81 ? 1.290 9.543 -0.705 1.00 93.19 81 ARG A C 1
ATOM 653 O O . ARG A 1 81 ? 0.072 9.605 -0.554 1.00 93.19 81 ARG A O 1
ATOM 660 N N . SER A 1 82 ? 2.033 8.550 -0.218 1.00 94.00 82 SER A N 1
ATOM 661 C CA . SER A 1 82 ? 1.460 7.439 0.551 1.00 94.00 82 SER A CA 1
ATOM 662 C C . SER A 1 82 ? 0.835 7.918 1.854 1.00 94.00 82 SER A C 1
ATOM 664 O O . SER A 1 82 ? -0.224 7.422 2.223 1.00 94.00 82 SER A O 1
ATOM 666 N N . TYR A 1 83 ? 1.419 8.933 2.502 1.00 94.88 83 TYR A N 1
ATOM 667 C CA . TYR A 1 83 ? 0.827 9.554 3.688 1.00 94.88 83 TYR A CA 1
ATOM 668 C C . TYR A 1 83 ? -0.572 10.101 3.384 1.00 94.88 83 TYR A C 1
ATOM 670 O O . TYR A 1 83 ? -1.536 9.728 4.048 1.00 94.88 83 TYR A O 1
ATOM 678 N N . TYR A 1 84 ? -0.722 10.907 2.329 1.00 94.06 84 TYR A N 1
ATOM 679 C CA . TYR A 1 84 ? -2.034 11.444 1.950 1.00 94.06 84 TYR A CA 1
ATOM 680 C C . TYR A 1 84 ? -3.040 10.351 1.577 1.00 94.06 84 TYR A C 1
ATOM 682 O O . TYR A 1 84 ? -4.204 10.420 1.978 1.00 94.06 84 TYR A O 1
ATOM 690 N N . VAL A 1 85 ? -2.599 9.330 0.839 1.00 92.88 85 VAL A N 1
ATOM 691 C CA . VAL A 1 85 ? -3.443 8.188 0.457 1.00 92.88 85 VAL A CA 1
ATOM 692 C C . VAL A 1 85 ? -3.908 7.413 1.693 1.00 92.88 85 VAL A C 1
ATOM 694 O O . 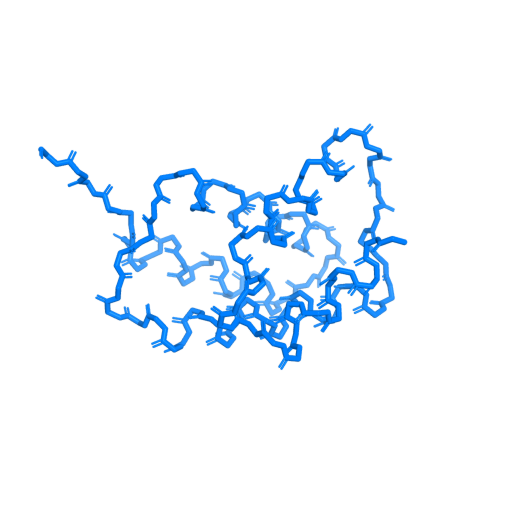VAL A 1 85 ? -5.081 7.046 1.773 1.00 92.88 85 VAL A O 1
ATOM 697 N N . ARG A 1 86 ? -3.034 7.218 2.685 1.00 93.81 86 ARG A N 1
ATOM 698 C CA . ARG A 1 86 ? -3.371 6.570 3.958 1.00 93.81 86 ARG A CA 1
ATOM 699 C C . ARG A 1 86 ? -4.403 7.355 4.747 1.00 93.81 86 ARG A C 1
ATOM 701 O O . ARG A 1 86 ? -5.413 6.791 5.160 1.00 93.81 86 ARG A O 1
ATOM 708 N N . GLU A 1 87 ? -4.177 8.652 4.922 1.00 92.81 87 GLU A N 1
ATOM 709 C CA . GLU A 1 87 ? -5.112 9.516 5.643 1.00 92.81 87 GLU A CA 1
ATOM 710 C C . GLU A 1 87 ? -6.486 9.534 4.969 1.00 92.81 87 GLU A C 1
ATOM 712 O O . GLU A 1 87 ? -7.515 9.483 5.644 1.00 92.81 87 GLU A O 1
ATOM 717 N N . TYR A 1 88 ? -6.517 9.544 3.634 1.00 90.50 88 TYR A N 1
ATOM 718 C CA . TYR A 1 88 ? -7.764 9.419 2.891 1.00 90.50 88 TYR A CA 1
ATOM 719 C C . TYR A 1 88 ? -8.442 8.068 3.133 1.00 90.50 88 TYR A C 1
ATOM 721 O O . TYR A 1 88 ? -9.637 8.028 3.424 1.00 90.50 88 TYR A O 1
ATOM 729 N N . LEU A 1 89 ? -7.694 6.962 3.043 1.00 89.38 89 LEU A N 1
ATOM 730 C CA . LEU A 1 89 ? -8.215 5.611 3.256 1.00 89.38 89 LEU A CA 1
ATOM 731 C C . LEU A 1 89 ? -8.864 5.479 4.644 1.00 89.38 89 LEU A C 1
ATOM 733 O O . LEU A 1 89 ? -10.016 5.050 4.728 1.00 89.38 89 LEU A O 1
ATOM 737 N N . ILE A 1 90 ? -8.180 5.930 5.700 1.00 89.56 90 ILE A N 1
ATOM 738 C CA . ILE A 1 90 ? -8.683 5.906 7.084 1.00 89.56 90 ILE A CA 1
ATOM 739 C C . ILE A 1 90 ? -9.965 6.741 7.217 1.00 89.56 90 ILE A C 1
ATOM 741 O O . ILE A 1 90 ? -10.962 6.278 7.775 1.00 89.56 90 ILE A O 1
ATOM 745 N N . LYS A 1 91 ? -9.973 7.964 6.673 1.00 87.25 91 LYS A N 1
ATOM 746 C CA . LYS A 1 91 ? -11.123 8.882 6.771 1.00 87.25 91 LYS A CA 1
ATOM 747 C C . LYS A 1 91 ? -12.327 8.420 5.959 1.00 87.25 91 LYS A C 1
ATOM 749 O O . LYS A 1 91 ? -13.461 8.672 6.357 1.00 87.25 91 LYS A O 1
ATOM 754 N N . SER A 1 92 ? -12.091 7.733 4.845 1.00 81.56 92 SER A N 1
ATOM 755 C CA . SER A 1 92 ? -13.144 7.293 3.927 1.00 81.56 92 SER A CA 1
ATOM 756 C C . SER A 1 92 ? -14.030 6.164 4.473 1.00 81.56 92 SER A C 1
ATOM 758 O O . SER A 1 92 ? -15.025 5.835 3.837 1.00 81.56 92 SER A O 1
ATOM 760 N N . LYS A 1 93 ? -13.706 5.574 5.640 1.00 68.38 93 LYS A N 1
ATOM 761 C CA . LYS A 1 93 ? -14.477 4.494 6.298 1.00 68.38 93 LYS A CA 1
ATOM 762 C C . LYS A 1 93 ? -14.865 3.338 5.356 1.00 68.38 93 LYS A C 1
ATOM 764 O O . LYS A 1 93 ? -15.875 2.677 5.569 1.00 68.38 93 LYS A O 1
ATOM 769 N N . LYS A 1 94 ? -14.042 3.045 4.343 1.00 69.56 94 LYS A N 1
ATOM 770 C CA . LYS A 1 94 ? -14.317 2.054 3.284 1.00 69.56 94 LYS A CA 1
ATOM 771 C C . LYS A 1 94 ? -14.327 0.590 3.736 1.00 69.56 94 LYS A C 1
ATOM 773 O O . LYS A 1 94 ? -14.323 -0.292 2.890 1.00 69.56 94 LYS A O 1
ATOM 778 N N . ILE A 1 95 ? -14.320 0.284 5.029 1.00 68.38 95 ILE A N 1
ATOM 779 C CA . ILE A 1 95 ? -14.355 -1.107 5.495 1.00 68.38 95 ILE A CA 1
ATOM 780 C C . ILE A 1 95 ? -15.772 -1.641 5.293 1.00 68.38 95 ILE A C 1
ATOM 782 O O . ILE A 1 95 ? -16.714 -1.095 5.865 1.00 68.38 95 ILE A O 1
ATOM 786 N N . SER A 1 96 ? -15.918 -2.716 4.515 1.00 56.62 96 SER A N 1
ATOM 787 C CA . SER A 1 96 ? -17.177 -3.460 4.459 1.00 56.62 96 SER A CA 1
ATOM 788 C C . SER A 1 96 ? -17.441 -4.066 5.837 1.00 56.62 96 SER A C 1
ATOM 790 O O . SER A 1 96 ? -16.776 -5.024 6.245 1.00 56.62 96 SER A O 1
ATOM 792 N N . GLN A 1 97 ? -18.371 -3.478 6.588 1.00 44.59 97 GLN A N 1
ATOM 793 C CA . GLN A 1 97 ? -19.007 -4.154 7.712 1.00 44.59 97 GLN A CA 1
ATOM 794 C C . GLN A 1 97 ? -19.993 -5.148 7.099 1.00 44.59 97 GLN A C 1
ATOM 796 O O . GLN A 1 97 ? -21.157 -4.824 6.891 1.00 44.59 97 GLN A O 1
ATOM 801 N N . ALA A 1 98 ? -19.499 -6.330 6.721 1.00 38.94 98 ALA A N 1
ATOM 802 C CA . ALA A 1 98 ? -20.381 -7.457 6.467 1.00 38.94 98 ALA A CA 1
ATOM 803 C C . ALA A 1 98 ? -21.147 -7.717 7.770 1.00 38.94 98 ALA A C 1
ATOM 805 O O . ALA A 1 98 ? -20.530 -8.026 8.795 1.00 38.94 98 ALA A O 1
ATOM 806 N N . HIS A 1 99 ? -22.453 -7.475 7.721 1.00 35.78 99 HIS A N 1
ATOM 807 C CA . HIS A 1 99 ? -23.405 -7.816 8.763 1.00 35.78 99 HIS A CA 1
ATOM 808 C C . HIS A 1 99 ? -24.068 -9.148 8.423 1.00 35.78 99 HIS A C 1
ATOM 810 O O . HIS A 1 99 ? -24.220 -9.425 7.210 1.00 35.78 99 HIS A O 1
#